Protein AF-A0A521NTK3-F1 (afdb_monomer_lite)

Foldseek 3Di:
DVVVVVVVVVVLVVVLVVLVVLQVPPDQQLVVLVVVVVVVCVVVVVVCVVVVVPDDDPPVVVVVVVVVVVVVSVVSSVLSVCCNVPNSVVSSVVVVCVVVD

Radius of gyration: 16.49 Å; chains: 1; bounding box: 38×29×39 Å

pLDDT: mean 78.74, std 6.84, range [52.41, 89.0]

Secondary structure (DSSP, 8-state):
-HHHHHHHHHHHHHHHHHHHHHHH--S-HHHHHHHHHHHHHHHHHHHHHHTT--PPPPHHHHHHHHHHHHHHHHHHHHHHHHHHHS-HHHHHHHHHGGGG-

Structure (mmCIF, N/CA/C/O backbone):
data_AF-A0A521NTK3-F1
#
_entry.id   AF-A0A521NTK3-F1
#
loop_
_atom_site.group_PDB
_atom_site.id
_atom_site.type_symbol
_atom_site.label_atom_id
_atom_site.label_alt_id
_atom_site.label_comp_id
_atom_site.label_asym_id
_atom_site.label_entity_id
_atom_site.label_seq_id
_atom_site.pdbx_PDB_ins_code
_atom_site.Cartn_x
_atom_site.Cartn_y
_atom_site.Cartn_z
_atom_site.occupancy
_atom_site.B_iso_or_equiv
_atom_site.auth_seq_id
_atom_site.auth_comp_id
_atom_site.auth_asym_id
_atom_site.auth_atom_id
_atom_site.pdbx_PDB_model_num
ATOM 1 N N . MET A 1 1 ? 13.278 -1.602 21.863 1.00 59.88 1 MET A N 1
ATOM 2 C CA . MET A 1 1 ? 14.058 -0.855 20.847 1.00 59.88 1 MET A CA 1
ATOM 3 C C . MET A 1 1 ? 14.648 -1.762 19.757 1.00 59.88 1 MET A C 1
ATOM 5 O O . MET A 1 1 ? 14.205 -1.647 18.624 1.00 59.88 1 MET A O 1
ATOM 9 N N . LYS A 1 2 ? 15.553 -2.719 20.053 1.00 65.75 2 LYS A N 1
ATOM 10 C CA . LYS A 1 2 ? 16.191 -3.583 19.021 1.00 65.75 2 LYS A CA 1
ATOM 11 C C . LYS A 1 2 ? 15.217 -4.368 18.118 1.00 65.75 2 LYS A C 1
ATOM 13 O O . LYS A 1 2 ? 15.426 -4.427 16.915 1.00 65.75 2 LYS A O 1
ATOM 18 N N . GLN A 1 3 ? 14.130 -4.911 18.673 1.00 72.62 3 GLN A N 1
ATOM 19 C CA . GLN A 1 3 ? 13.140 -5.697 17.912 1.00 72.62 3 GLN A CA 1
ATOM 20 C C . GLN A 1 3 ? 12.403 -4.881 16.833 1.00 72.62 3 GLN A C 1
ATOM 22 O O . GLN A 1 3 ? 12.099 -5.403 15.765 1.00 72.62 3 GLN A O 1
ATOM 27 N N . ALA A 1 4 ? 12.128 -3.598 17.090 1.00 77.12 4 ALA A N 1
ATOM 28 C CA . ALA A 1 4 ? 11.473 -2.724 16.115 1.00 77.12 4 ALA A CA 1
ATOM 29 C C . ALA A 1 4 ? 12.416 -2.380 14.951 1.00 77.12 4 ALA A C 1
ATOM 31 O O . ALA A 1 4 ? 11.998 -2.415 13.798 1.00 77.12 4 ALA A O 1
ATOM 32 N N . LEU A 1 5 ? 13.701 -2.141 15.242 1.00 79.62 5 LEU A N 1
ATOM 33 C CA . LEU A 1 5 ? 14.711 -1.870 14.215 1.00 79.62 5 LEU A CA 1
ATOM 34 C C . LEU A 1 5 ? 14.953 -3.069 13.297 1.00 79.62 5 LEU A C 1
ATOM 36 O O . LEU A 1 5 ? 15.076 -2.884 12.091 1.00 79.62 5 LEU A O 1
ATOM 40 N N . ILE A 1 6 ? 14.974 -4.290 13.835 1.00 83.50 6 ILE A N 1
ATOM 41 C CA . ILE A 1 6 ? 15.129 -5.505 13.020 1.00 83.50 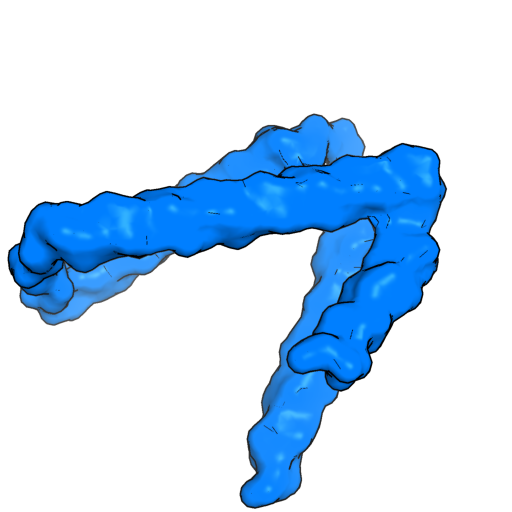6 ILE A CA 1
ATOM 42 C C . ILE A 1 6 ? 13.926 -5.681 12.085 1.00 83.50 6 ILE A C 1
ATOM 44 O O . ILE A 1 6 ? 14.102 -5.911 10.890 1.00 83.50 6 ILE A O 1
ATOM 48 N N . LYS A 1 7 ? 12.701 -5.502 12.599 1.00 81.56 7 LYS A N 1
ATOM 49 C CA . LYS A 1 7 ? 11.477 -5.554 11.783 1.00 81.56 7 LYS A CA 1
ATOM 50 C C . LYS A 1 7 ? 11.475 -4.489 10.684 1.00 81.56 7 LYS A C 1
ATOM 52 O O . LYS A 1 7 ? 11.088 -4.797 9.562 1.00 81.56 7 LYS A O 1
ATOM 57 N N . LEU A 1 8 ? 11.944 -3.276 10.987 1.00 82.75 8 LEU A N 1
ATOM 58 C CA . LEU A 1 8 ? 12.083 -2.196 10.008 1.00 82.75 8 LEU A CA 1
ATOM 59 C C . LEU A 1 8 ? 13.067 -2.575 8.893 1.00 82.75 8 LEU A C 1
ATOM 61 O O . LEU A 1 8 ? 12.724 -2.452 7.725 1.00 82.75 8 LEU A O 1
ATOM 65 N N . HIS A 1 9 ? 14.255 -3.082 9.234 1.00 82.31 9 HIS A N 1
ATOM 66 C CA . HIS A 1 9 ? 15.255 -3.469 8.232 1.00 82.31 9 HIS A CA 1
ATOM 67 C C . HIS A 1 9 ? 14.745 -4.584 7.319 1.00 82.31 9 HIS A C 1
ATOM 69 O O . HIS A 1 9 ? 14.923 -4.510 6.107 1.00 82.31 9 HIS A O 1
ATOM 75 N N . ILE A 1 10 ? 14.056 -5.584 7.876 1.00 85.00 10 ILE A N 1
ATOM 76 C CA . ILE A 1 10 ? 13.436 -6.655 7.087 1.00 85.00 10 ILE A CA 1
ATOM 77 C C . ILE A 1 10 ? 12.344 -6.087 6.172 1.00 85.00 10 ILE A C 1
ATOM 79 O O . ILE A 1 10 ? 12.284 -6.449 4.999 1.00 85.00 10 ILE A O 1
ATOM 83 N N . ALA A 1 11 ? 11.505 -5.178 6.674 1.00 82.12 11 ALA A N 1
ATOM 84 C CA . ALA A 1 11 ? 10.459 -4.544 5.876 1.00 82.12 11 ALA A CA 1
ATOM 85 C C . ALA A 1 11 ? 11.039 -3.712 4.723 1.00 82.12 11 ALA A C 1
ATOM 87 O O . ALA A 1 11 ? 10.568 -3.832 3.596 1.00 82.12 11 ALA A O 1
ATOM 88 N N . VAL A 1 12 ? 12.086 -2.922 4.981 1.00 79.94 12 VAL A N 1
ATOM 89 C CA . VAL A 1 12 ? 12.783 -2.123 3.960 1.00 79.94 12 VAL A CA 1
ATOM 90 C C . VAL A 1 12 ? 13.471 -3.026 2.936 1.00 79.94 12 VAL A C 1
ATOM 92 O O . VAL A 1 12 ? 13.372 -2.779 1.736 1.00 79.94 12 VAL A O 1
ATOM 95 N N . PHE A 1 13 ? 14.106 -4.111 3.380 1.00 82.00 13 PHE A N 1
ATOM 96 C CA . PHE A 1 13 ? 14.731 -5.093 2.496 1.00 82.00 13 PHE A CA 1
ATOM 97 C C . PHE A 1 13 ? 13.708 -5.768 1.569 1.00 82.00 13 PHE A C 1
ATOM 99 O O . PHE A 1 13 ? 13.901 -5.820 0.353 1.00 82.00 13 PHE A O 1
ATOM 106 N N . LEU A 1 14 ? 12.582 -6.228 2.125 1.00 81.69 14 LEU A N 1
ATOM 107 C CA . LEU A 1 14 ? 11.483 -6.806 1.351 1.00 81.69 14 LEU A CA 1
ATOM 108 C C . LEU A 1 14 ? 10.865 -5.777 0.398 1.00 81.69 14 LEU A C 1
ATOM 110 O O . LEU A 1 14 ? 10.608 -6.103 -0.759 1.00 81.69 14 LEU A O 1
ATOM 114 N N . ALA A 1 15 ? 10.676 -4.531 0.844 1.00 76.06 15 ALA A N 1
ATOM 115 C CA . ALA A 1 15 ? 10.178 -3.445 0.004 1.00 76.06 15 ALA A CA 1
ATOM 116 C C . ALA A 1 15 ? 11.112 -3.186 -1.191 1.00 76.06 15 ALA A C 1
ATOM 118 O O . ALA A 1 15 ? 10.634 -3.086 -2.322 1.00 76.06 15 ALA A O 1
ATOM 119 N N . GLY A 1 16 ? 12.432 -3.194 -0.980 1.00 75.50 16 GLY A N 1
ATOM 120 C CA . GLY A 1 16 ? 13.430 -3.086 -2.049 1.00 75.50 16 GLY A CA 1
ATOM 121 C C . GLY A 1 16 ? 13.290 -4.169 -3.125 1.00 75.50 16 GLY A C 1
ATOM 122 O O . GLY A 1 16 ? 13.304 -3.879 -4.324 1.00 75.50 16 GLY A O 1
ATOM 123 N N . PHE A 1 17 ? 13.052 -5.413 -2.704 1.00 79.12 17 PHE A N 1
ATOM 124 C CA . PHE A 1 17 ? 12.811 -6.542 -3.606 1.00 79.12 17 PHE A CA 1
ATOM 125 C C . PHE A 1 17 ? 11.535 -6.389 -4.444 1.00 79.12 17 PHE A C 1
ATOM 127 O O . PHE A 1 17 ? 11.503 -6.806 -5.604 1.00 79.12 17 PHE A O 1
ATOM 134 N N . THR A 1 18 ? 10.482 -5.767 -3.900 1.00 78.94 18 THR A N 1
ATOM 135 C CA . THR A 1 18 ? 9.215 -5.610 -4.635 1.00 78.94 18 THR A CA 1
ATOM 136 C C . THR A 1 18 ? 9.335 -4.734 -5.881 1.00 78.94 18 THR A C 1
ATOM 138 O O . THR A 1 18 ? 8.621 -4.983 -6.852 1.00 78.94 18 THR A O 1
ATOM 141 N N . GLY A 1 19 ? 10.248 -3.757 -5.896 1.00 74.00 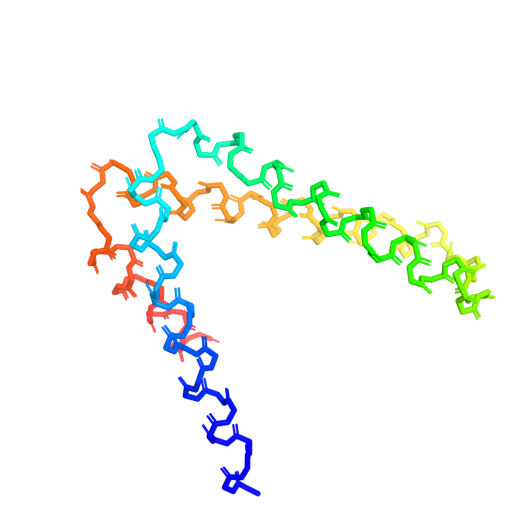19 GLY A N 1
ATOM 142 C CA . GLY A 1 19 ? 10.517 -2.944 -7.086 1.00 74.00 19 GLY A CA 1
ATOM 143 C C . GLY A 1 19 ? 11.157 -3.761 -8.212 1.00 74.00 19 GLY A C 1
ATOM 144 O O . GLY A 1 19 ? 10.736 -3.666 -9.365 1.00 74.00 19 GLY A O 1
ATOM 145 N N . ILE A 1 20 ? 12.114 -4.631 -7.867 1.00 76.62 20 ILE A N 1
ATOM 146 C CA . ILE A 1 20 ? 12.797 -5.529 -8.815 1.00 76.62 20 ILE A CA 1
ATOM 147 C C . ILE A 1 20 ? 11.795 -6.511 -9.432 1.00 76.62 20 ILE A C 1
ATOM 149 O O . ILE A 1 20 ? 11.742 -6.658 -10.653 1.00 76.62 20 ILE A O 1
ATOM 153 N N . LEU A 1 21 ? 10.956 -7.130 -8.595 1.00 76.00 21 LEU A N 1
ATOM 154 C CA . LEU A 1 21 ? 9.891 -8.030 -9.044 1.00 76.00 21 LEU A CA 1
ATOM 155 C C . LEU A 1 21 ? 8.864 -7.302 -9.922 1.00 76.00 21 LEU A C 1
ATOM 157 O O . LEU A 1 21 ? 8.435 -7.847 -10.933 1.00 76.00 21 LEU A O 1
ATOM 161 N N . GLY A 1 22 ? 8.521 -6.055 -9.586 1.00 73.38 22 GLY A N 1
ATOM 162 C CA . GLY A 1 22 ? 7.628 -5.222 -10.391 1.00 73.38 22 GLY A CA 1
ATOM 163 C C . GLY A 1 22 ? 8.148 -4.957 -11.806 1.00 73.38 22 GLY A C 1
ATOM 164 O O . GLY A 1 22 ? 7.362 -4.997 -12.745 1.00 73.38 22 GLY A O 1
ATOM 165 N N . LYS A 1 23 ? 9.463 -4.759 -11.982 1.00 71.88 23 LYS A N 1
ATOM 166 C CA . LYS A 1 23 ? 10.080 -4.616 -13.315 1.00 71.88 23 LYS A CA 1
ATOM 167 C C . LYS A 1 23 ? 10.152 -5.940 -14.082 1.00 71.88 23 LYS A C 1
ATOM 169 O O . LYS A 1 23 ? 10.035 -5.934 -15.304 1.00 71.88 23 LYS A O 1
ATOM 174 N N . LEU A 1 24 ? 10.357 -7.062 -13.386 1.00 72.31 24 LEU A N 1
ATOM 175 C CA . LEU A 1 24 ? 10.392 -8.393 -14.007 1.00 72.31 24 LEU A CA 1
ATOM 176 C C . LEU A 1 24 ? 9.022 -8.821 -14.549 1.00 72.31 24 LEU A C 1
ATOM 178 O O . LEU A 1 24 ? 8.938 -9.576 -15.516 1.00 72.31 24 LEU A O 1
ATOM 182 N N . ILE A 1 25 ? 7.945 -8.349 -13.925 1.00 72.88 25 ILE A N 1
ATOM 183 C CA . ILE A 1 25 ? 6.581 -8.648 -14.343 1.00 72.88 25 ILE A CA 1
ATOM 184 C C . ILE A 1 25 ? 6.227 -7.753 -15.541 1.00 72.88 25 ILE A C 1
ATOM 186 O O . ILE A 1 25 ? 5.950 -6.568 -15.398 1.00 72.88 25 ILE A O 1
ATOM 190 N N . GLY A 1 26 ? 6.187 -8.336 -16.743 1.00 63.91 26 GLY A N 1
ATOM 191 C CA . GLY A 1 26 ? 5.852 -7.631 -17.992 1.00 63.91 26 GLY A CA 1
ATOM 192 C C . GLY A 1 26 ? 4.416 -7.087 -18.078 1.00 63.91 26 GLY A C 1
ATOM 193 O O . GLY A 1 26 ? 4.070 -6.407 -19.045 1.00 63.91 26 GLY A O 1
ATOM 194 N N . LEU A 1 27 ? 3.582 -7.354 -17.069 1.00 69.12 27 LEU A N 1
ATOM 195 C CA . LEU A 1 27 ? 2.205 -6.878 -16.980 1.00 69.12 27 LEU A CA 1
ATOM 196 C C . LEU A 1 27 ? 2.143 -5.337 -16.911 1.00 69.12 27 LEU A C 1
ATOM 198 O O . LEU A 1 27 ? 3.104 -4.657 -16.540 1.00 69.12 27 LEU A O 1
ATOM 202 N N . ASN A 1 28 ? 1.000 -4.762 -17.286 1.00 75.81 28 ASN A N 1
ATOM 203 C CA . ASN A 1 28 ? 0.755 -3.330 -17.109 1.00 75.81 28 ASN A CA 1
ATOM 204 C C . ASN A 1 28 ? 0.745 -2.991 -15.602 1.00 75.81 28 ASN A C 1
ATOM 206 O O . ASN A 1 28 ? 0.176 -3.731 -14.800 1.00 75.81 28 ASN A O 1
ATOM 210 N N . GLU A 1 29 ? 1.377 -1.884 -15.222 1.00 71.94 29 GLU A N 1
ATOM 211 C CA . GLU A 1 29 ? 1.554 -1.434 -13.832 1.00 71.94 29 GLU A CA 1
ATOM 212 C C . GLU A 1 29 ? 0.214 -1.251 -13.107 1.00 71.94 29 GLU A C 1
ATOM 214 O O . GLU A 1 29 ? 0.078 -1.584 -11.925 1.00 71.94 29 GLU A O 1
ATOM 219 N N . GLY A 1 30 ? -0.799 -0.776 -13.841 1.00 75.06 30 GLY A N 1
ATOM 220 C CA . GLY A 1 30 ? -2.160 -0.645 -13.341 1.00 75.06 30 GLY A CA 1
ATOM 221 C C . GLY A 1 30 ? -2.767 -2.005 -13.010 1.00 75.06 30 GLY A C 1
ATOM 222 O O . GLY A 1 30 ? -3.300 -2.188 -11.919 1.00 75.06 30 GLY A O 1
ATOM 223 N N . LEU A 1 31 ? -2.609 -2.992 -13.899 1.00 78.12 31 LEU A N 1
ATOM 224 C CA . LEU A 1 31 ? -3.086 -4.362 -13.673 1.00 78.12 31 LEU A CA 1
ATOM 225 C C . LEU A 1 31 ? -2.350 -5.034 -12.509 1.00 78.12 31 LEU A C 1
ATOM 227 O O . LEU A 1 31 ? -2.992 -5.664 -11.673 1.00 78.12 31 LEU A O 1
ATOM 231 N N . LEU A 1 32 ? -1.028 -4.869 -12.407 1.00 79.69 32 LEU A N 1
ATOM 232 C CA . LEU A 1 32 ? -0.246 -5.414 -11.293 1.00 79.69 32 LEU A CA 1
ATOM 233 C C . LEU A 1 32 ? -0.739 -4.872 -9.943 1.00 79.69 32 LEU A C 1
ATOM 235 O O . LEU A 1 32 ? -0.934 -5.632 -8.990 1.00 79.69 32 LEU A O 1
ATOM 239 N N . THR A 1 33 ? -0.978 -3.562 -9.876 1.00 79.00 33 THR A N 1
ATOM 240 C CA . THR A 1 33 ? -1.494 -2.903 -8.671 1.00 79.00 33 THR A CA 1
ATOM 241 C C . THR A 1 33 ? -2.927 -3.349 -8.378 1.00 79.00 33 THR A C 1
ATOM 243 O O . THR A 1 33 ? -3.249 -3.662 -7.232 1.00 79.00 33 THR A O 1
ATOM 246 N N . TRP A 1 34 ? -3.764 -3.483 -9.411 1.00 82.19 34 TRP A N 1
ATOM 247 C CA . TRP A 1 34 ? -5.144 -3.951 -9.288 1.00 82.19 34 TRP A CA 1
ATOM 248 C C . TRP A 1 34 ? -5.234 -5.365 -8.713 1.00 82.19 34 TRP A C 1
ATOM 250 O O . TRP A 1 34 ? -5.974 -5.589 -7.758 1.00 82.19 34 TRP A O 1
ATOM 260 N N . TYR A 1 35 ? -4.428 -6.306 -9.219 1.00 83.94 35 TYR A N 1
ATOM 261 C CA . TYR A 1 35 ? -4.373 -7.669 -8.685 1.00 83.94 35 TYR A CA 1
ATOM 262 C C . TYR A 1 35 ? -3.940 -7.693 -7.215 1.00 83.94 35 TYR A C 1
ATOM 264 O O . TYR A 1 35 ? -4.552 -8.394 -6.408 1.00 83.94 35 TYR A O 1
ATOM 272 N N . ARG A 1 36 ? -2.931 -6.897 -6.831 1.00 81.12 36 ARG A N 1
ATOM 273 C CA . ARG A 1 36 ? -2.495 -6.796 -5.426 1.00 81.12 36 ARG A CA 1
ATOM 274 C C . ARG A 1 36 ? -3.603 -6.263 -4.519 1.00 81.12 36 ARG A C 1
ATOM 276 O O . ARG A 1 36 ? -3.826 -6.816 -3.440 1.00 81.12 36 ARG A O 1
ATOM 283 N N . ILE A 1 37 ? -4.311 -5.221 -4.955 1.00 85.31 37 ILE A N 1
ATOM 284 C CA . ILE A 1 37 ? -5.427 -4.642 -4.200 1.00 85.31 37 ILE A CA 1
ATOM 285 C C . ILE A 1 37 ? -6.578 -5.649 -4.100 1.00 85.31 37 ILE A C 1
ATOM 287 O O . ILE A 1 37 ? -7.082 -5.870 -3.003 1.00 85.31 37 ILE A O 1
ATOM 291 N N . ALA A 1 38 ? -6.936 -6.329 -5.192 1.00 85.25 38 ALA A N 1
ATOM 292 C CA . ALA A 1 38 ? -7.999 -7.332 -5.207 1.00 85.25 38 ALA A CA 1
ATOM 293 C C . ALA A 1 38 ? -7.724 -8.484 -4.226 1.00 85.25 38 ALA A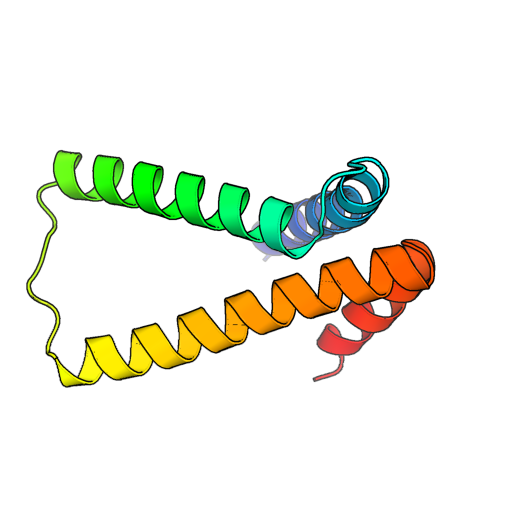 C 1
ATOM 295 O O . ALA A 1 38 ? -8.582 -8.810 -3.407 1.00 85.25 38 ALA A O 1
ATOM 296 N N . ILE A 1 39 ? -6.508 -9.045 -4.237 1.00 87.44 39 ILE A N 1
ATOM 297 C CA . ILE A 1 39 ? -6.105 -10.095 -3.286 1.00 87.44 39 ILE A CA 1
ATOM 298 C C . ILE A 1 39 ? -6.201 -9.579 -1.847 1.00 87.44 39 ILE A C 1
ATOM 300 O O . ILE A 1 39 ? -6.721 -10.275 -0.974 1.00 87.44 39 ILE A O 1
ATOM 304 N N . THR A 1 40 ? -5.743 -8.351 -1.594 1.00 86.06 40 THR A N 1
ATOM 305 C CA . THR A 1 40 ? -5.786 -7.742 -0.257 1.00 86.06 40 THR A CA 1
ATOM 306 C C . THR A 1 40 ? -7.223 -7.575 0.235 1.00 86.06 40 THR A C 1
ATOM 308 O O . THR A 1 40 ? -7.526 -7.943 1.369 1.00 86.06 40 THR A O 1
ATOM 311 N N . VAL A 1 41 ? -8.122 -7.086 -0.624 1.00 86.38 41 VAL A N 1
ATOM 312 C CA . VAL A 1 41 ? -9.547 -6.914 -0.312 1.00 86.38 41 VAL A CA 1
ATOM 313 C C . VAL A 1 41 ? -10.198 -8.258 -0.005 1.00 86.38 41 VAL A C 1
ATOM 315 O O . VAL A 1 41 ? -10.830 -8.387 1.040 1.00 86.38 41 VAL A O 1
ATOM 318 N N . VAL A 1 42 ? -10.004 -9.272 -0.854 1.00 89.00 42 VAL A N 1
ATOM 319 C CA . VAL A 1 42 ? -10.582 -10.611 -0.653 1.00 89.00 42 VAL A CA 1
ATOM 320 C C . VAL A 1 42 ? -10.074 -11.240 0.643 1.00 89.00 42 VAL A C 1
ATOM 322 O O . VAL A 1 42 ? -10.863 -11.760 1.428 1.00 89.00 42 VAL A O 1
ATOM 325 N N . THR A 1 43 ? -8.769 -11.155 0.903 1.00 88.44 43 THR A N 1
ATOM 326 C CA . THR A 1 43 ? -8.152 -11.777 2.082 1.00 88.44 43 THR A CA 1
ATOM 327 C C . THR A 1 43 ? -8.590 -11.086 3.370 1.00 88.44 43 THR A C 1
ATOM 329 O O . THR A 1 43 ? -8.972 -11.757 4.329 1.00 88.44 43 THR A O 1
ATOM 332 N N . LEU A 1 44 ? -8.590 -9.748 3.400 1.00 85.00 44 LEU A N 1
ATOM 333 C CA . LEU A 1 44 ? -9.080 -8.993 4.554 1.00 85.00 44 LEU A CA 1
ATOM 334 C C . LEU A 1 44 ? -10.571 -9.224 4.773 1.00 85.00 44 LEU A C 1
ATOM 336 O O . LEU A 1 44 ? -10.983 -9.418 5.914 1.00 85.00 44 LEU A O 1
ATOM 340 N N . TYR A 1 45 ? -11.370 -9.249 3.706 1.00 85.81 45 TYR A N 1
ATOM 341 C CA . TYR A 1 45 ? -12.799 -9.522 3.797 1.00 85.81 45 TYR A CA 1
ATOM 342 C C . TYR A 1 45 ? -13.074 -10.921 4.357 1.00 85.81 45 TYR A C 1
ATOM 344 O O . TYR A 1 45 ? -13.876 -11.058 5.283 1.00 85.81 45 TYR A O 1
ATOM 352 N N . ALA A 1 46 ? -12.369 -11.949 3.872 1.00 87.69 46 ALA A N 1
ATOM 353 C CA . ALA A 1 46 ? -12.464 -13.309 4.399 1.00 87.69 46 ALA A CA 1
ATOM 354 C C . ALA A 1 46 ? -12.065 -13.372 5.883 1.00 87.69 46 ALA A C 1
ATOM 356 O O . ALA A 1 46 ? -12.770 -13.974 6.694 1.00 87.69 46 ALA A O 1
ATOM 357 N N . TRP A 1 47 ? -10.982 -12.692 6.265 1.00 86.81 47 TRP A N 1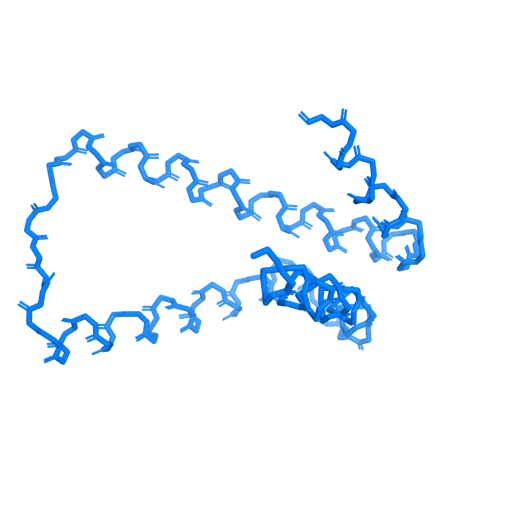
ATOM 358 C CA . TRP A 1 47 ? -10.502 -12.642 7.646 1.00 86.81 47 TRP A CA 1
ATOM 359 C C . TRP A 1 47 ? -11.476 -11.929 8.597 1.00 86.81 47 TRP A C 1
ATOM 361 O O . TRP A 1 47 ? -11.776 -12.426 9.685 1.00 86.81 47 TRP A O 1
ATOM 371 N N . LEU A 1 48 ? -11.998 -10.770 8.189 1.00 83.81 48 LEU A N 1
ATOM 372 C CA . LEU A 1 48 ? -12.986 -9.992 8.945 1.00 83.81 48 LEU A CA 1
ATOM 373 C C . LEU A 1 48 ? -14.317 -10.738 9.075 1.00 83.81 48 LEU A C 1
ATOM 375 O O . LEU A 1 48 ? -14.927 -10.707 10.147 1.00 83.81 48 LEU A O 1
ATOM 379 N N . SER A 1 49 ? -14.726 -11.441 8.016 1.00 81.56 49 SER A N 1
ATOM 380 C CA . SER A 1 49 ? -15.915 -12.297 8.014 1.00 81.56 49 SER A CA 1
ATOM 381 C C . SER A 1 49 ? -15.755 -13.470 8.979 1.00 81.56 49 SER A C 1
ATOM 383 O O . SER A 1 49 ? -16.654 -13.718 9.782 1.00 81.56 49 SER A O 1
ATOM 385 N N . TRP A 1 50 ? -14.589 -14.130 8.993 1.00 84.81 50 TRP A N 1
ATOM 386 C CA . TRP A 1 50 ? -14.285 -15.185 9.966 1.00 84.81 50 TRP A CA 1
ATOM 387 C C . TRP A 1 50 ? -14.350 -14.648 11.399 1.00 84.81 50 TRP A C 1
ATOM 389 O O . TRP A 1 50 ? -14.989 -15.244 12.266 1.00 84.81 50 TRP A O 1
ATOM 399 N N . LYS A 1 51 ? -13.747 -13.484 11.663 1.00 81.38 51 LYS A N 1
ATOM 400 C CA . LYS A 1 51 ? -13.773 -12.856 12.991 1.00 81.38 51 LYS A CA 1
ATOM 401 C C . LYS A 1 51 ? -15.128 -12.257 13.390 1.00 81.38 51 LYS A C 1
ATOM 403 O O . LYS A 1 51 ? -15.251 -11.822 14.531 1.00 81.38 51 LYS A O 1
ATOM 408 N N . LYS A 1 52 ? -16.128 -12.216 12.497 1.00 74.19 52 LYS A N 1
ATOM 409 C CA . LYS A 1 52 ? -17.431 -11.547 12.706 1.00 74.19 52 LYS A CA 1
ATOM 410 C C . LYS A 1 52 ? -17.298 -10.089 13.181 1.00 74.19 52 LYS A C 1
ATOM 412 O O . LYS A 1 52 ? -18.169 -9.574 13.872 1.00 74.19 52 LYS A O 1
ATOM 417 N N . GLN A 1 53 ? -16.213 -9.411 12.803 1.00 73.25 53 GLN A N 1
ATOM 418 C CA . GLN A 1 53 ? -15.927 -8.018 13.182 1.00 73.25 53 GLN A CA 1
ATOM 419 C C . GLN A 1 53 ? -16.303 -7.026 12.076 1.00 73.25 53 GLN A C 1
ATOM 421 O O . GLN A 1 53 ? -15.717 -5.949 11.971 1.00 73.25 53 GLN A O 1
ATOM 426 N N . LEU A 1 54 ? -17.282 -7.379 11.242 1.00 66.69 54 LEU A N 1
ATOM 427 C CA . LEU A 1 54 ? -17.877 -6.466 10.269 1.00 66.69 54 LEU A CA 1
ATOM 428 C C . LEU A 1 54 ? -18.740 -5.443 11.023 1.00 66.69 54 LEU A C 1
ATOM 430 O O . LEU A 1 54 ? -19.959 -5.556 11.102 1.00 66.69 54 LEU A O 1
ATOM 434 N N . GLY A 1 55 ? -18.075 -4.486 11.665 1.00 66.06 55 GLY A N 1
ATOM 435 C CA . GLY A 1 55 ? -18.717 -3.364 12.331 1.00 66.06 55 GLY A CA 1
ATOM 436 C C . GLY A 1 55 ? -19.225 -2.347 11.314 1.00 66.06 55 GLY A C 1
ATOM 437 O O . GLY A 1 55 ? -18.599 -2.122 10.277 1.00 66.06 55 GLY A O 1
ATOM 438 N N . PHE A 1 56 ? -20.347 -1.701 11.628 1.00 65.50 56 PHE A N 1
ATOM 439 C CA . PHE A 1 56 ? -20.815 -0.551 10.864 1.00 65.50 56 PHE A CA 1
ATOM 440 C C . PHE A 1 56 ? -19.841 0.615 11.040 1.00 65.50 56 PHE A C 1
ATOM 442 O O . PHE A 1 56 ? -19.619 1.106 12.146 1.00 65.50 56 PHE A O 1
ATOM 449 N N . VAL A 1 57 ? -19.259 1.062 9.931 1.00 73.75 57 VAL A N 1
ATOM 450 C CA . VAL A 1 57 ? -18.404 2.247 9.886 1.00 73.75 57 VAL A CA 1
ATOM 451 C C . VAL A 1 57 ? -19.272 3.435 9.482 1.00 73.75 57 VAL A C 1
ATOM 453 O O . VAL A 1 57 ? -20.007 3.363 8.499 1.00 73.75 57 VAL A O 1
ATOM 456 N N . ALA A 1 58 ? -19.200 4.536 10.234 1.00 82.69 58 ALA A N 1
ATOM 457 C CA . ALA A 1 58 ? -19.937 5.756 9.912 1.00 82.69 58 ALA A CA 1
ATOM 458 C C . ALA A 1 58 ? -19.620 6.230 8.481 1.00 82.69 58 ALA A C 1
ATOM 460 O O . ALA A 1 58 ? -18.455 6.251 8.078 1.00 82.69 58 ALA A O 1
ATOM 461 N N . ALA A 1 59 ? -20.637 6.665 7.728 1.00 77.31 59 ALA A N 1
ATOM 462 C CA . ALA A 1 59 ? -20.489 7.060 6.322 1.00 77.31 59 ALA A CA 1
ATOM 463 C C . ALA A 1 59 ? -19.409 8.142 6.108 1.00 77.31 59 ALA A C 1
ATOM 465 O O . ALA A 1 59 ? -18.661 8.090 5.135 1.00 77.31 59 ALA A O 1
ATOM 466 N N . ALA A 1 60 ? -19.251 9.074 7.055 1.00 79.81 60 ALA A N 1
ATOM 467 C CA . ALA A 1 60 ? -18.191 10.086 7.022 1.00 79.81 60 ALA A CA 1
ATOM 468 C C . ALA A 1 60 ? -16.773 9.478 7.063 1.00 79.81 60 ALA A C 1
ATOM 470 O O . ALA A 1 60 ? -15.860 9.946 6.381 1.00 79.81 60 ALA A O 1
ATOM 471 N N . THR A 1 61 ? -16.588 8.407 7.835 1.00 80.38 61 THR A N 1
ATOM 472 C CA . THR A 1 61 ? -15.322 7.672 7.908 1.00 80.38 61 THR A CA 1
ATOM 473 C C . THR A 1 61 ? -15.084 6.870 6.633 1.00 80.38 61 THR A C 1
ATOM 475 O O . THR A 1 61 ? -13.951 6.821 6.168 1.00 80.38 61 THR A O 1
ATOM 478 N N . VAL A 1 62 ? -16.136 6.315 6.019 1.00 83.50 62 VAL A N 1
ATOM 479 C CA . VAL A 1 62 ? -16.038 5.608 4.728 1.00 83.50 62 VAL A CA 1
ATOM 480 C C . VAL A 1 62 ? -15.508 6.535 3.632 1.00 83.50 62 VAL A C 1
ATOM 482 O O . VAL A 1 62 ? -14.566 6.166 2.935 1.00 83.50 62 VAL A O 1
ATOM 485 N N . TRP A 1 63 ? -16.030 7.761 3.524 1.00 83.12 63 TRP A N 1
ATOM 486 C CA . TRP A 1 63 ? -15.541 8.742 2.546 1.00 83.12 63 TRP A CA 1
ATOM 487 C C . TRP A 1 63 ? -14.074 9.125 2.767 1.00 83.12 63 TRP A C 1
ATOM 489 O O . TRP A 1 63 ? -13.302 9.188 1.810 1.00 83.12 63 TRP A O 1
ATOM 499 N N . ARG A 1 64 ? -13.653 9.315 4.025 1.00 84.69 64 ARG A N 1
ATOM 500 C CA . ARG A 1 64 ? -12.234 9.550 4.349 1.00 84.69 64 ARG A CA 1
ATOM 501 C C . ARG A 1 64 ? -11.359 8.355 3.973 1.00 84.69 64 ARG A C 1
ATOM 503 O O . ARG A 1 64 ? -10.287 8.542 3.405 1.00 84.69 64 ARG A O 1
ATOM 510 N N . LEU A 1 65 ? -11.823 7.137 4.252 1.00 84.94 65 LEU A N 1
ATOM 511 C CA . LEU A 1 65 ? -11.090 5.909 3.954 1.00 84.94 65 LEU A CA 1
ATOM 512 C C . LEU A 1 65 ? -10.948 5.682 2.441 1.00 84.94 65 LEU A C 1
ATOM 514 O O . LEU A 1 65 ? -9.879 5.286 1.986 1.00 84.94 65 LEU A O 1
ATOM 518 N N . LEU A 1 66 ? -11.986 6.001 1.662 1.00 85.75 66 LEU A N 1
ATOM 519 C CA . LEU A 1 66 ? -11.943 5.983 0.197 1.00 85.75 66 LEU A CA 1
ATOM 520 C C . LEU A 1 66 ? -10.938 6.994 -0.364 1.00 85.75 66 LEU A C 1
ATOM 522 O O . LEU A 1 66 ? -10.192 6.659 -1.285 1.00 85.75 66 LEU A O 1
ATOM 526 N N . GLY A 1 67 ? -10.872 8.202 0.205 1.00 88.25 67 GLY A N 1
ATOM 527 C CA . GLY A 1 67 ? -9.879 9.207 -0.183 1.00 88.25 67 GLY A CA 1
ATOM 528 C C . GLY A 1 67 ? -8.447 8.719 0.049 1.00 88.25 67 GLY A C 1
ATOM 529 O O . GLY A 1 67 ? -7.621 8.753 -0.862 1.00 88.25 67 GLY A O 1
ATOM 530 N N . ILE A 1 68 ? -8.173 8.180 1.241 1.00 87.56 68 ILE A N 1
ATOM 531 C CA . ILE A 1 68 ? -6.860 7.616 1.595 1.00 87.56 68 ILE A CA 1
ATOM 532 C C . ILE A 1 68 ? -6.524 6.417 0.698 1.00 87.56 68 ILE A C 1
ATOM 534 O O . ILE A 1 68 ? -5.412 6.325 0.182 1.00 87.56 68 ILE A O 1
ATOM 538 N N . GLY A 1 69 ? -7.487 5.521 0.466 1.00 85.62 69 GLY A N 1
ATOM 539 C CA . GLY A 1 69 ? -7.313 4.352 -0.395 1.00 85.62 69 GLY A CA 1
ATOM 540 C C . GLY A 1 69 ? -6.977 4.732 -1.836 1.00 85.62 69 GLY A C 1
ATOM 541 O O . GLY A 1 69 ? -6.038 4.183 -2.409 1.00 85.62 69 GLY A O 1
ATOM 542 N N . THR A 1 70 ? -7.683 5.717 -2.394 1.00 86.00 70 THR A N 1
ATOM 543 C CA . THR A 1 70 ? -7.413 6.237 -3.743 1.00 86.00 70 THR A CA 1
ATOM 544 C C . THR A 1 70 ? -6.020 6.854 -3.829 1.00 86.00 70 THR A C 1
ATOM 546 O O . THR A 1 70 ? -5.286 6.573 -4.772 1.00 86.00 70 THR A O 1
ATOM 549 N N . LEU A 1 71 ? -5.623 7.644 -2.828 1.00 88.00 71 LEU A N 1
ATOM 550 C CA . LEU A 1 71 ? -4.308 8.284 -2.790 1.00 88.00 71 LEU A CA 1
ATOM 551 C C . LEU A 1 71 ? -3.178 7.248 -2.726 1.00 88.00 71 LEU A C 1
ATOM 553 O O . LEU A 1 71 ? -2.207 7.349 -3.473 1.00 88.00 71 LEU A O 1
ATOM 557 N N . ILE A 1 72 ? -3.330 6.212 -1.897 1.00 85.75 72 ILE A N 1
ATOM 558 C CA . ILE A 1 72 ? -2.367 5.107 -1.800 1.00 85.75 72 ILE A CA 1
ATOM 559 C C . ILE A 1 72 ? -2.319 4.304 -3.107 1.00 85.75 72 ILE A C 1
ATOM 561 O O . ILE A 1 72 ? -1.232 3.969 -3.574 1.00 85.75 72 ILE A O 1
ATOM 565 N N . ALA A 1 73 ? -3.467 4.004 -3.720 1.00 83.94 73 ALA A N 1
ATOM 566 C CA . ALA A 1 73 ? -3.512 3.285 -4.991 1.00 83.94 73 ALA A CA 1
ATOM 567 C C . ALA A 1 73 ? -2.802 4.072 -6.101 1.00 83.94 73 ALA A C 1
ATOM 569 O O . ALA A 1 73 ? -1.961 3.521 -6.809 1.00 83.94 73 ALA A O 1
ATOM 570 N N . LEU A 1 74 ? -3.084 5.371 -6.202 1.00 85.62 74 LEU A N 1
ATOM 571 C CA . LEU A 1 74 ? -2.466 6.269 -7.171 1.00 85.62 74 LEU A CA 1
ATOM 572 C C . LEU A 1 74 ? -0.952 6.383 -6.940 1.00 85.62 74 LEU A C 1
ATOM 574 O O . LEU A 1 74 ? -0.182 6.296 -7.895 1.00 85.62 74 LEU A O 1
ATOM 578 N N . HIS A 1 75 ? -0.518 6.471 -5.679 1.00 85.62 75 HIS A N 1
ATOM 579 C CA . HIS A 1 75 ? 0.897 6.424 -5.311 1.00 85.62 75 HIS A CA 1
ATOM 580 C C . HIS A 1 75 ? 1.585 5.138 -5.799 1.00 85.62 75 HIS A C 1
ATOM 582 O O . HIS A 1 75 ? 2.642 5.213 -6.423 1.00 85.62 75 HIS A O 1
ATOM 588 N N . TRP A 1 76 ? 0.986 3.963 -5.573 1.00 80.12 76 TRP A N 1
ATOM 589 C CA . TRP A 1 76 ? 1.557 2.686 -6.019 1.00 80.12 76 TRP A CA 1
ATOM 590 C C . TRP A 1 76 ? 1.613 2.553 -7.543 1.00 80.12 76 TRP A C 1
ATOM 592 O O . TRP A 1 76 ? 2.611 2.056 -8.066 1.00 80.12 76 TRP A O 1
ATOM 602 N N . VAL A 1 77 ? 0.589 3.026 -8.260 1.00 83.69 77 VAL A N 1
ATOM 603 C CA . VAL A 1 77 ? 0.594 3.042 -9.730 1.00 83.69 77 VAL A CA 1
ATOM 604 C C . VAL A 1 77 ? 1.726 3.930 -10.251 1.00 83.69 77 VAL A C 1
ATOM 606 O O . VAL A 1 77 ? 2.521 3.473 -11.065 1.00 83.69 77 VAL A O 1
ATOM 609 N N . LEU A 1 78 ? 1.863 5.157 -9.736 1.00 83.69 78 LEU A N 1
ATOM 610 C CA . LEU A 1 78 ? 2.950 6.076 -10.108 1.00 83.69 78 LEU A CA 1
ATOM 611 C C . LEU A 1 78 ? 4.338 5.514 -9.782 1.00 83.69 78 LEU A C 1
ATOM 613 O O . LEU A 1 78 ? 5.279 5.693 -10.554 1.00 83.69 78 LEU A O 1
ATOM 617 N N . PHE A 1 79 ? 4.474 4.826 -8.649 1.00 81.00 79 PHE A N 1
ATOM 618 C CA . PHE A 1 79 ? 5.726 4.190 -8.254 1.00 81.00 79 PHE A CA 1
ATOM 619 C C . PHE A 1 79 ? 6.143 3.103 -9.254 1.00 81.00 79 PHE A C 1
ATOM 621 O O . PHE A 1 79 ? 7.276 3.111 -9.741 1.00 81.00 79 PHE A O 1
ATOM 628 N N . TYR A 1 80 ? 5.223 2.206 -9.621 1.00 77.88 80 TYR A N 1
ATOM 629 C CA . TYR A 1 80 ? 5.497 1.180 -10.628 1.00 77.88 80 TYR A CA 1
ATOM 630 C C . TYR A 1 80 ? 5.708 1.769 -12.032 1.00 77.88 80 TYR A C 1
ATOM 632 O O . TYR A 1 80 ? 6.583 1.284 -12.751 1.00 77.88 80 TYR A O 1
ATOM 640 N N . ALA A 1 81 ? 5.011 2.854 -12.379 1.00 81.50 81 ALA A N 1
ATOM 641 C CA . ALA A 1 81 ? 5.230 3.612 -13.614 1.00 81.50 81 ALA A CA 1
ATOM 642 C C . ALA A 1 81 ? 6.638 4.179 -13.723 1.00 81.50 81 ALA A C 1
ATOM 644 O O . ALA A 1 81 ? 7.319 3.993 -14.733 1.00 81.50 81 ALA A O 1
ATOM 645 N N . SER A 1 82 ? 7.117 4.814 -12.655 1.00 81.56 82 SER A N 1
ATOM 646 C CA . SER A 1 82 ? 8.476 5.348 -12.594 1.00 81.56 82 SER A CA 1
ATOM 647 C C . SER A 1 82 ? 9.529 4.244 -12.761 1.00 81.56 82 SER A C 1
ATOM 649 O O . SER A 1 82 ? 10.494 4.401 -13.512 1.00 81.56 82 SER A O 1
ATOM 651 N N . ILE A 1 83 ? 9.311 3.078 -12.141 1.00 79.38 83 ILE A N 1
ATOM 652 C CA . ILE A 1 83 ? 10.211 1.923 -12.267 1.00 79.38 83 ILE A CA 1
ATOM 653 C C . ILE A 1 83 ? 10.260 1.385 -13.702 1.00 79.38 83 ILE A C 1
ATOM 655 O O . ILE A 1 83 ? 11.339 0.993 -14.160 1.00 79.38 83 ILE A O 1
ATOM 659 N N . LYS A 1 84 ? 9.117 1.343 -14.400 1.00 75.44 84 LYS A N 1
ATOM 660 C CA . LYS A 1 84 ? 9.031 0.819 -15.768 1.00 75.44 84 LYS A CA 1
ATOM 661 C C . LYS A 1 84 ? 9.593 1.796 -16.803 1.00 75.44 84 LYS A C 1
ATOM 663 O O . LYS A 1 84 ? 10.231 1.345 -17.749 1.00 75.44 84 LYS A O 1
ATOM 668 N N . MET A 1 85 ? 9.403 3.104 -16.605 1.00 77.69 85 MET A N 1
ATOM 669 C CA . MET A 1 85 ? 9.928 4.145 -17.499 1.00 77.69 85 MET A CA 1
ATOM 670 C C . MET A 1 85 ? 11.427 4.413 -17.317 1.00 77.69 85 MET A C 1
ATOM 672 O O . MET A 1 85 ? 12.117 4.656 -18.302 1.00 77.69 85 MET A O 1
ATOM 676 N N . ALA A 1 86 ? 11.937 4.392 -16.083 1.00 76.38 86 ALA A N 1
ATOM 677 C CA . ALA A 1 86 ? 13.340 4.676 -15.797 1.00 76.38 86 ALA A CA 1
ATOM 678 C C . ALA A 1 86 ? 14.106 3.385 -15.479 1.00 76.38 86 ALA A C 1
ATOM 680 O O . ALA A 1 86 ? 14.566 2.665 -16.366 1.00 76.38 86 ALA A O 1
ATOM 681 N N . ASN A 1 87 ? 14.286 3.092 -14.191 1.00 78.81 87 ASN A N 1
ATOM 682 C CA . ASN A 1 87 ? 14.928 1.873 -13.725 1.00 78.81 87 ASN A CA 1
ATOM 683 C C . ASN A 1 87 ? 14.609 1.643 -12.244 1.00 78.81 87 ASN A C 1
ATOM 685 O O . ASN A 1 87 ? 14.381 2.597 -11.497 1.00 78.81 87 ASN A O 1
ATOM 689 N N . VAL A 1 88 ? 14.679 0.388 -11.792 1.00 76.31 88 VAL A N 1
ATOM 690 C CA . VAL A 1 88 ? 14.385 0.014 -10.393 1.00 76.31 88 VAL A CA 1
ATOM 691 C C . VAL A 1 88 ? 15.263 0.789 -9.407 1.00 76.31 88 VAL A C 1
ATOM 693 O O . VAL A 1 88 ? 14.763 1.276 -8.396 1.00 76.31 88 VAL A O 1
ATOM 696 N N . SER A 1 89 ? 16.549 0.972 -9.725 1.00 76.81 89 SER A N 1
ATOM 697 C CA . SER A 1 89 ? 17.492 1.699 -8.868 1.00 76.81 89 SER A CA 1
ATOM 698 C C . SER A 1 89 ? 17.103 3.166 -8.660 1.00 76.81 89 SER A C 1
ATOM 700 O O . SER A 1 89 ? 17.197 3.663 -7.545 1.00 76.81 89 SER A O 1
ATOM 702 N N . ILE A 1 90 ? 16.625 3.851 -9.707 1.00 75.25 90 ILE A N 1
ATOM 703 C CA . ILE A 1 90 ? 16.240 5.271 -9.634 1.00 75.25 90 ILE A CA 1
ATOM 704 C C . ILE A 1 90 ? 14.958 5.420 -8.805 1.00 75.25 90 ILE A C 1
ATOM 706 O O . ILE A 1 90 ? 14.895 6.269 -7.918 1.00 75.25 90 ILE A O 1
ATOM 710 N N . GLY A 1 91 ? 13.974 4.537 -9.020 1.00 77.00 91 GLY A N 1
ATOM 711 C CA . GLY A 1 91 ? 12.739 4.520 -8.231 1.00 77.00 91 GLY A CA 1
ATOM 712 C C . GLY A 1 91 ? 12.989 4.293 -6.735 1.00 77.00 91 GLY A C 1
ATOM 713 O O . GLY A 1 91 ? 12.384 4.963 -5.900 1.00 77.00 91 GLY A O 1
ATOM 714 N N . LEU A 1 92 ? 13.923 3.403 -6.385 1.00 74.56 92 LEU A N 1
ATOM 715 C CA . LEU A 1 92 ? 14.291 3.121 -4.992 1.00 74.56 92 LEU A CA 1
ATOM 716 C C . LEU A 1 92 ? 15.022 4.285 -4.313 1.00 74.56 92 LEU A C 1
ATOM 718 O O . LEU A 1 92 ? 14.767 4.550 -3.140 1.00 74.56 92 LEU A O 1
AT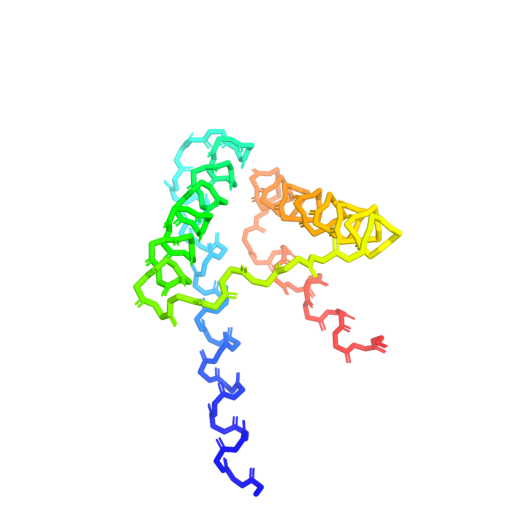OM 722 N N . ILE A 1 93 ? 15.891 4.999 -5.034 1.00 76.31 93 ILE A N 1
ATOM 723 C CA . ILE A 1 93 ? 16.585 6.179 -4.495 1.00 76.31 93 ILE A CA 1
ATOM 724 C C . ILE A 1 93 ? 15.580 7.302 -4.204 1.00 76.31 93 ILE A C 1
ATOM 726 O O . ILE A 1 93 ? 15.614 7.874 -3.118 1.00 76.31 93 ILE A O 1
ATOM 730 N N . CYS A 1 94 ? 14.633 7.566 -5.113 1.00 75.38 94 CYS A N 1
ATOM 731 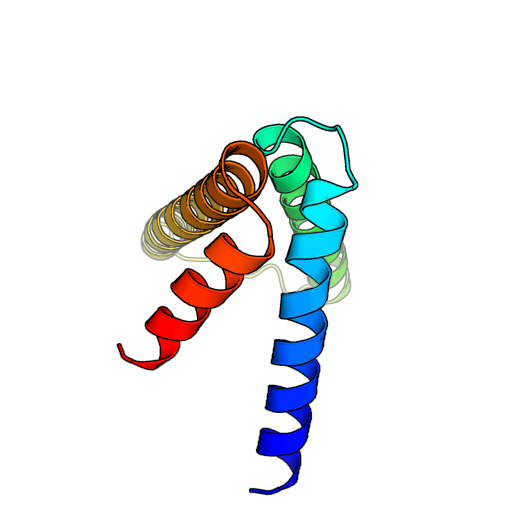C CA . CYS A 1 94 ? 13.556 8.529 -4.856 1.00 75.38 94 CYS A CA 1
ATOM 732 C C . CYS A 1 94 ? 12.665 8.105 -3.680 1.00 75.38 94 CYS A C 1
ATOM 734 O O . CYS A 1 94 ? 12.238 8.949 -2.896 1.00 75.38 94 CYS A O 1
ATOM 736 N N . PHE A 1 95 ? 12.405 6.804 -3.519 1.00 75.06 95 PHE A N 1
ATOM 737 C CA . PHE A 1 95 ? 11.652 6.295 -2.372 1.00 75.06 95 PHE A CA 1
ATOM 738 C C . PHE A 1 95 ? 12.409 6.485 -1.050 1.00 75.06 95 PHE A C 1
ATOM 740 O O . PHE A 1 95 ? 11.797 6.793 -0.032 1.00 75.06 95 PHE A O 1
ATOM 747 N N . ALA A 1 96 ? 13.742 6.382 -1.052 1.00 74.25 96 ALA A N 1
ATOM 748 C CA . ALA A 1 96 ? 14.558 6.656 0.130 1.00 74.25 96 ALA A CA 1
ATOM 749 C C . ALA A 1 96 ? 14.473 8.128 0.582 1.00 74.25 96 ALA A C 1
ATOM 751 O O . ALA A 1 96 ? 14.577 8.401 1.777 1.00 74.25 96 ALA A O 1
ATOM 752 N N . SER A 1 97 ? 14.206 9.067 -0.335 1.00 73.44 97 SER A N 1
ATOM 753 C CA . SER A 1 97 ? 13.952 10.476 0.001 1.00 73.44 97 SER A CA 1
ATOM 754 C C . SER A 1 97 ? 12.656 10.693 0.788 1.00 73.44 97 SER A C 1
ATOM 756 O O . SER A 1 97 ? 12.529 11.722 1.440 1.00 73.44 97 SER A O 1
ATOM 758 N N . VAL A 1 98 ? 11.717 9.736 0.793 1.00 75.25 98 VAL A N 1
ATOM 759 C CA . VAL A 1 98 ? 10.521 9.809 1.651 1.00 75.25 98 VAL A CA 1
ATOM 760 C C . VAL A 1 98 ? 10.909 9.807 3.126 1.00 75.25 98 VAL A C 1
ATOM 762 O O . VAL A 1 98 ? 10.260 10.476 3.906 1.00 75.25 98 VAL A O 1
ATOM 765 N N . GLY A 1 99 ? 11.995 9.130 3.517 1.00 65.38 99 GLY A N 1
ATOM 766 C CA . GLY A 1 99 ? 12.452 9.123 4.912 1.00 65.38 99 GLY A CA 1
ATOM 767 C C . GLY A 1 99 ? 13.005 10.463 5.418 1.00 65.38 99 GLY A C 1
ATOM 768 O O . GLY A 1 99 ? 13.289 10.579 6.607 1.00 65.38 99 GLY A O 1
ATOM 769 N N . LEU A 1 100 ? 13.192 11.446 4.531 1.00 63.12 100 LEU A N 1
ATOM 770 C CA . LEU A 1 100 ? 13.601 12.813 4.868 1.00 63.12 100 LEU A CA 1
ATOM 771 C C . LEU A 1 100 ? 12.407 13.722 5.228 1.00 63.12 100 LEU A C 1
ATOM 773 O O . LEU A 1 100 ? 12.639 14.807 5.760 1.00 63.12 100 LEU A O 1
ATOM 777 N N . PHE A 1 101 ? 11.172 13.289 4.947 1.00 52.41 101 PHE A N 1
ATOM 778 C CA . PHE A 1 101 ? 9.917 14.004 5.210 1.00 52.41 101 PHE A CA 1
ATOM 779 C C . PHE A 1 101 ? 9.053 13.243 6.223 1.00 52.41 101 PHE A C 1
ATOM 781 O O . PHE A 1 101 ? 8.364 13.922 7.015 1.00 52.41 101 PHE A O 1
#

Sequence (101 aa):
MKQALIKLHIAVFLAGFTGILGKLIGLNEGLLTWYRIAITVVTLYAWLSWKKQLGFVAAATVWRLLGIGTLIALHWVLFYASIKMANVSIGLICFASVGLF